Protein AF-Q8JGM0-F1 (afdb_monomer_lite)

pLDDT: mean 90.53, std 12.24, range [54.53, 98.5]

Radius of gyration: 19.77 Å; chains: 1; bounding box: 49×31×50 Å

Sequence (93 aa):
PIRAMVDGMKLTPNPEKPMIALSIGDPTVFGNLPTDEKVTQALKDAIDSNKYNGYAPSVGYQKSRDVVANFYSCPEAPLEAEDVLLTSGCSQA

Organism: Oncorhynchus mykiss (NCBI:txid8022)

Secondary structure (DSSP, 8-state):
-HHHHHTT------TTS-----S---TTTTSSSPPPHHHHHHHHHHHHTTTTSSPPPTT--HHHHHHHHHHH-BTTB---GGG----SSTTT-

Foldseek 3Di:
DLCCVVVPDPDPDDPVDDDDDPSDPPPPPVVPDDDDVVVVVVVVVVVVVVPPPDDAPQQGHQVVLQVVQVVPADPVRRGHSVNGGDDPDPVGD

Structure (mmCIF, N/CA/C/O backbone):
data_AF-Q8JGM0-F1
#
_entry.id   AF-Q8JGM0-F1
#
loop_
_atom_site.group_PDB
_atom_site.id
_atom_site.type_symbol
_atom_site.label_atom_id
_atom_site.label_alt_id
_atom_site.label_comp_id
_atom_site.label_asym_id
_atom_site.label_entity_id
_atom_site.label_seq_id
_atom_site.pdbx_PDB_ins_code
_atom_site.Cartn_x
_atom_site.Cartn_y
_atom_site.Cartn_z
_atom_site.occupancy
_atom_site.B_iso_or_equiv
_atom_site.auth_seq_id
_atom_site.auth_comp_id
_atom_site.auth_asym_id
_atom_site.auth_atom_id
_atom_site.pdbx_PDB_model_num
ATOM 1 N N . PRO A 1 1 ? 3.563 -17.956 -15.218 1.00 58.91 1 PRO A N 1
ATOM 2 C CA . PRO A 1 1 ? 3.830 -18.264 -16.648 1.00 58.91 1 PRO A CA 1
ATOM 3 C C . PRO A 1 1 ? 4.537 -17.125 -17.400 1.00 58.91 1 PRO A C 1
ATOM 5 O O . PRO A 1 1 ? 5.625 -17.355 -17.908 1.00 58.91 1 PRO A O 1
ATOM 8 N N . ILE A 1 2 ? 3.982 -15.901 -17.417 1.00 64.69 2 ILE A N 1
ATOM 9 C CA . ILE A 1 2 ? 4.582 -14.775 -18.161 1.00 64.69 2 ILE A CA 1
ATOM 10 C C . ILE A 1 2 ? 5.830 -14.177 -17.486 1.00 64.69 2 ILE A C 1
ATOM 12 O O . ILE A 1 2 ? 6.820 -13.957 -18.170 1.00 64.69 2 ILE A O 1
ATOM 16 N N . ARG A 1 3 ? 5.848 -14.023 -16.149 1.00 57.66 3 ARG A N 1
ATOM 17 C CA . ARG A 1 3 ? 7.038 -13.564 -15.392 1.00 57.66 3 ARG A CA 1
ATOM 18 C C . ARG A 1 3 ? 8.278 -14.416 -15.672 1.00 57.66 3 ARG A C 1
ATOM 20 O O . ARG A 1 3 ? 9.314 -13.880 -16.018 1.00 57.66 3 ARG A O 1
ATOM 27 N N . ALA A 1 4 ? 8.141 -15.743 -15.656 1.00 60.00 4 ALA A N 1
ATOM 28 C CA . ALA A 1 4 ? 9.249 -16.654 -15.961 1.00 60.00 4 ALA A CA 1
ATOM 29 C C . ALA A 1 4 ? 9.814 -16.486 -17.387 1.00 60.00 4 ALA A C 1
ATOM 31 O O . ALA A 1 4 ? 10.992 -16.744 -17.610 1.00 60.00 4 ALA A O 1
ATOM 32 N N . MET A 1 5 ? 8.990 -16.049 -18.347 1.00 59.69 5 MET A N 1
ATOM 33 C CA . MET A 1 5 ? 9.435 -15.765 -19.714 1.00 59.69 5 MET A CA 1
ATOM 34 C C . MET A 1 5 ? 10.041 -14.364 -19.844 1.00 59.69 5 MET A C 1
ATOM 36 O O . MET A 1 5 ? 11.068 -14.211 -20.496 1.00 59.69 5 MET A O 1
ATOM 40 N N . VAL A 1 6 ? 9.428 -13.349 -19.229 1.00 62.09 6 VAL A N 1
ATOM 41 C CA . VAL A 1 6 ? 9.867 -11.948 -19.329 1.00 62.09 6 VAL A CA 1
ATOM 42 C C . VAL A 1 6 ? 11.129 -11.686 -18.504 1.00 62.09 6 VAL A C 1
ATOM 44 O O . VAL A 1 6 ? 12.056 -11.074 -19.024 1.00 62.09 6 VAL A O 1
ATOM 47 N N . ASP A 1 7 ? 11.220 -12.226 -17.286 1.00 57.44 7 ASP A N 1
ATOM 48 C CA . ASP A 1 7 ? 12.396 -12.079 -16.411 1.00 57.44 7 ASP A CA 1
ATOM 49 C C . ASP A 1 7 ? 13.592 -12.918 -16.906 1.00 57.44 7 ASP A C 1
ATOM 51 O O . ASP A 1 7 ? 14.748 -12.586 -16.651 1.00 57.44 7 ASP A O 1
ATOM 55 N N . GLY A 1 8 ? 13.325 -14.012 -17.632 1.00 54.53 8 GLY A N 1
ATOM 56 C CA . GLY A 1 8 ? 14.343 -14.902 -18.204 1.00 54.53 8 GLY A CA 1
ATOM 57 C C . GLY A 1 8 ? 14.826 -14.510 -19.606 1.00 54.53 8 GLY A C 1
ATOM 58 O O . GLY A 1 8 ? 15.784 -15.101 -20.113 1.00 54.53 8 GLY A O 1
ATOM 59 N N . MET A 1 9 ? 14.184 -13.534 -20.257 1.00 57.91 9 MET A N 1
ATOM 60 C CA . MET A 1 9 ? 14.558 -13.099 -21.602 1.00 57.91 9 MET A CA 1
ATOM 61 C C . MET A 1 9 ? 15.860 -12.292 -21.566 1.00 57.91 9 MET A C 1
ATOM 63 O O . MET A 1 9 ? 15.875 -11.096 -21.283 1.00 57.91 9 MET A O 1
ATOM 67 N N . LYS A 1 10 ? 16.972 -12.935 -21.944 1.00 58.53 10 LYS A N 1
ATOM 68 C CA . LYS A 1 10 ? 18.199 -12.236 -22.351 1.00 58.53 10 LYS A CA 1
ATOM 69 C C . LYS A 1 10 ? 17.982 -11.597 -23.721 1.00 58.53 10 LYS A C 1
ATOM 71 O O . LYS A 1 10 ? 18.400 -12.130 -24.745 1.00 58.53 10 LYS A O 1
ATOM 76 N N . LEU A 1 11 ? 17.295 -10.463 -23.739 1.00 64.81 11 LEU A N 1
ATOM 77 C CA . LEU A 1 11 ? 17.217 -9.615 -24.920 1.00 64.81 11 LEU A CA 1
ATOM 78 C C . LEU A 1 11 ? 18.581 -8.951 -25.100 1.00 64.81 11 LEU A C 1
ATOM 80 O O . LEU A 1 11 ? 19.029 -8.207 -24.233 1.00 64.81 11 LEU A O 1
ATOM 84 N N . THR A 1 12 ? 19.253 -9.236 -26.211 1.00 76.00 12 THR A N 1
ATOM 85 C CA . THR A 1 12 ? 20.351 -8.393 -26.688 1.00 76.00 12 THR A CA 1
ATOM 86 C C . THR A 1 12 ? 19.703 -7.260 -27.482 1.00 76.00 12 THR A C 1
ATOM 88 O O . THR A 1 12 ? 19.267 -7.502 -28.611 1.00 76.00 12 THR A O 1
ATOM 91 N N . PRO A 1 13 ? 19.525 -6.056 -26.903 1.00 80.00 13 PRO A N 1
ATOM 92 C CA . PRO A 1 13 ? 18.944 -4.944 -27.637 1.00 80.00 13 PRO A CA 1
ATOM 93 C C . PRO A 1 13 ? 19.852 -4.570 -28.808 1.00 80.00 13 PRO A C 1
ATOM 95 O O . PRO A 1 13 ? 21.060 -4.814 -28.789 1.00 80.00 13 PRO A O 1
ATOM 98 N N . ASN A 1 14 ? 19.265 -3.967 -29.837 1.00 84.69 14 ASN A N 1
ATOM 99 C CA . ASN A 1 14 ? 20.049 -3.407 -30.928 1.00 84.69 14 ASN A CA 1
ATOM 100 C C . ASN A 1 14 ? 20.997 -2.326 -30.358 1.00 84.69 14 ASN A C 1
ATOM 102 O O . ASN A 1 14 ? 20.503 -1.393 -29.728 1.00 84.69 14 ASN A O 1
ATOM 106 N N . PRO A 1 15 ? 22.322 -2.410 -30.579 1.00 84.94 15 PRO A N 1
ATOM 107 C CA . PRO A 1 15 ? 23.278 -1.451 -30.025 1.00 84.94 15 PRO A CA 1
ATOM 108 C C . PRO A 1 15 ? 23.127 -0.030 -30.592 1.00 84.94 15 PRO A C 1
ATOM 110 O O . PRO A 1 15 ? 23.548 0.930 -29.956 1.00 84.94 15 PRO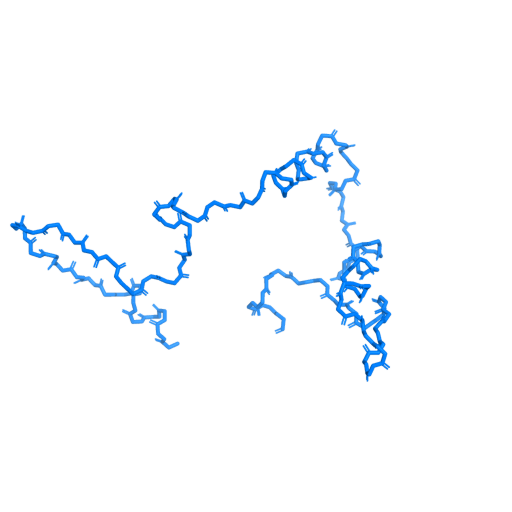 A O 1
ATOM 113 N N . GLU A 1 16 ? 22.514 0.123 -31.767 1.00 92.00 16 GLU A N 1
ATOM 114 C CA . GLU A 1 16 ? 22.299 1.410 -32.436 1.00 92.00 16 GLU A CA 1
ATOM 115 C C . GLU A 1 16 ? 20.980 2.089 -32.031 1.00 92.00 16 GLU A C 1
ATOM 117 O O . GLU A 1 16 ? 20.724 3.222 -32.442 1.00 92.00 16 GLU A O 1
ATOM 122 N N . LYS A 1 17 ? 20.108 1.417 -31.261 1.00 89.81 17 LYS A N 1
ATOM 123 C CA . LYS A 1 17 ? 18.791 1.949 -30.879 1.00 89.81 17 LYS A CA 1
ATOM 124 C C . LYS A 1 17 ? 18.530 1.815 -29.379 1.00 89.81 17 LYS A C 1
ATOM 126 O O . LYS A 1 17 ? 18.721 0.735 -28.824 1.00 89.81 17 LYS A O 1
ATOM 131 N N . PRO A 1 18 ? 18.007 2.863 -28.720 1.00 86.44 18 PRO A N 1
ATOM 132 C CA . PRO A 1 18 ? 17.608 2.756 -27.326 1.00 86.44 18 PRO A CA 1
ATOM 133 C C . PRO A 1 18 ? 16.477 1.732 -27.172 1.00 86.44 18 PRO A C 1
ATOM 135 O O . PRO A 1 18 ? 15.524 1.697 -27.954 1.00 86.44 18 PRO A O 1
ATOM 138 N N . MET A 1 19 ? 16.594 0.891 -26.147 1.00 86.94 19 MET A N 1
ATOM 139 C CA . MET A 1 19 ? 15.573 -0.089 -25.796 1.00 86.94 19 MET A CA 1
ATOM 140 C C . MET A 1 19 ? 14.361 0.615 -25.174 1.00 86.94 19 MET A C 1
ATOM 142 O O . MET A 1 19 ? 14.513 1.406 -24.247 1.00 86.94 19 MET A O 1
ATOM 146 N N . ILE A 1 20 ? 13.158 0.281 -25.645 1.00 87.81 20 ILE A N 1
ATOM 147 C CA . ILE A 1 20 ? 11.891 0.703 -25.033 1.00 87.81 20 ILE A CA 1
ATOM 148 C C . ILE A 1 20 ? 11.232 -0.542 -24.437 1.00 87.81 20 ILE A C 1
ATOM 150 O O . ILE A 1 20 ? 10.851 -1.459 -25.166 1.00 87.81 20 ILE A O 1
ATOM 154 N N . ALA A 1 21 ? 11.120 -0.596 -23.112 1.00 85.62 21 ALA A N 1
ATOM 155 C CA . ALA A 1 21 ? 10.557 -1.746 -22.413 1.00 85.62 21 ALA A CA 1
ATOM 156 C C . ALA A 1 21 ? 9.027 -1.628 -22.299 1.00 85.62 21 ALA A C 1
ATOM 158 O O . ALA A 1 21 ? 8.517 -0.912 -21.446 1.00 85.62 21 ALA A O 1
ATOM 159 N N . LEU A 1 22 ? 8.297 -2.349 -23.158 1.00 86.81 22 LEU A N 1
ATOM 160 C CA . LEU A 1 22 ? 6.822 -2.389 -23.164 1.00 86.81 22 LEU A CA 1
ATOM 161 C C . LEU A 1 22 ? 6.231 -3.608 -22.432 1.00 86.81 22 LEU A C 1
ATOM 163 O O . LEU A 1 22 ? 5.017 -3.733 -22.316 1.00 86.81 22 LEU A O 1
ATOM 167 N N . SER A 1 23 ? 7.076 -4.533 -21.972 1.00 84.12 23 SER A N 1
ATOM 168 C CA . SER A 1 23 ? 6.667 -5.786 -21.318 1.00 84.12 23 SER A CA 1
ATOM 169 C C . SER A 1 23 ? 6.647 -5.712 -19.790 1.00 84.12 23 SER A C 1
ATOM 171 O O . SER A 1 23 ? 6.257 -6.683 -19.141 1.00 84.12 23 SER A O 1
ATOM 173 N N . ILE A 1 24 ? 7.103 -4.601 -19.207 1.00 84.25 24 ILE A N 1
ATOM 174 C CA . ILE A 1 24 ? 7.182 -4.425 -17.758 1.00 84.25 24 ILE A CA 1
ATOM 175 C C . ILE A 1 24 ? 5.854 -3.860 -17.255 1.00 84.25 24 ILE A C 1
ATOM 177 O O . ILE A 1 24 ? 5.414 -2.807 -17.702 1.00 84.25 24 ILE A O 1
ATOM 181 N N . GLY A 1 25 ? 5.222 -4.575 -16.324 1.00 87.81 25 GLY A N 1
ATOM 182 C CA . GLY A 1 25 ? 3.958 -4.162 -15.704 1.00 87.81 25 GLY A CA 1
ATOM 183 C C . GLY A 1 25 ? 4.110 -3.316 -14.439 1.00 87.81 25 GLY A C 1
ATOM 184 O O . GLY A 1 25 ? 3.101 -2.950 -13.848 1.00 87.81 25 GLY A O 1
ATOM 185 N N . ASP A 1 26 ? 5.338 -3.042 -13.993 1.00 91.94 26 ASP A N 1
ATOM 186 C CA . ASP A 1 26 ? 5.591 -2.156 -12.855 1.00 91.94 26 ASP A CA 1
ATOM 187 C C . ASP A 1 26 ? 5.419 -0.685 -13.292 1.00 91.94 26 ASP A C 1
ATOM 189 O O . ASP A 1 26 ? 6.205 -0.199 -14.112 1.00 91.94 26 ASP A O 1
ATOM 193 N N . PRO A 1 27 ? 4.410 0.035 -12.764 1.00 92.62 27 PRO A N 1
ATOM 194 C CA . PRO A 1 27 ? 4.106 1.402 -13.181 1.00 92.62 27 PRO A CA 1
ATOM 195 C C . PRO A 1 27 ? 5.158 2.425 -12.725 1.00 92.62 27 PRO A C 1
ATOM 197 O O . PRO A 1 27 ? 5.175 3.545 -13.232 1.00 92.62 27 PRO A O 1
ATOM 200 N N . THR A 1 28 ? 6.031 2.072 -11.778 1.00 93.12 28 THR A N 1
ATOM 201 C CA . THR A 1 28 ? 6.987 3.005 -11.165 1.00 93.12 28 THR A CA 1
ATOM 202 C C . THR A 1 28 ? 8.313 3.111 -11.921 1.00 93.12 28 THR A C 1
ATOM 204 O O . THR A 1 28 ? 9.054 4.072 -11.719 1.00 93.12 28 THR A O 1
ATOM 207 N N . VAL A 1 29 ? 8.597 2.181 -12.841 1.00 90.69 29 VAL A N 1
ATOM 208 C CA . VAL A 1 29 ? 9.904 2.026 -13.516 1.00 90.69 29 VAL A CA 1
ATOM 209 C C . VAL A 1 29 ? 10.381 3.282 -14.239 1.00 90.69 29 VAL A C 1
ATOM 211 O O . VAL A 1 29 ? 11.576 3.569 -14.253 1.00 90.69 29 VAL A O 1
ATOM 214 N N . PHE A 1 30 ? 9.464 4.047 -14.827 1.00 90.94 30 PHE A N 1
ATOM 215 C CA . PHE A 1 30 ? 9.804 5.254 -15.584 1.00 90.94 30 PHE A CA 1
ATOM 216 C C . PHE A 1 30 ? 9.587 6.551 -14.788 1.00 90.94 30 PHE A C 1
ATOM 218 O O . PHE A 1 30 ? 9.836 7.635 -15.310 1.00 90.94 30 PHE A O 1
ATOM 225 N N . GLY A 1 31 ? 9.119 6.463 -13.536 1.00 91.31 31 GLY A N 1
ATOM 226 C CA . GLY A 1 31 ? 8.934 7.609 -12.636 1.00 91.31 31 GLY A CA 1
ATOM 227 C C . GLY A 1 31 ? 7.819 8.590 -13.023 1.00 91.31 31 GLY A C 1
ATOM 228 O O . GLY A 1 31 ? 7.600 9.573 -12.323 1.00 91.31 31 GLY A O 1
ATOM 229 N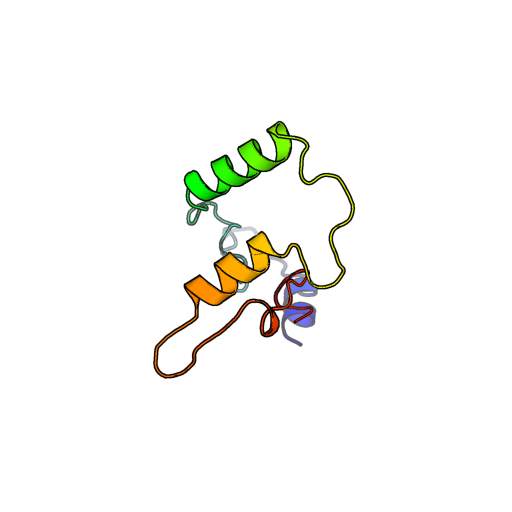 N . ASN A 1 32 ? 7.091 8.338 -14.109 1.00 94.12 32 ASN A N 1
ATOM 230 C CA . ASN A 1 32 ? 6.010 9.197 -14.598 1.00 94.12 32 ASN A CA 1
ATOM 231 C C . ASN A 1 32 ? 4.667 8.967 -13.880 1.00 94.12 32 ASN A C 1
ATOM 233 O O . ASN A 1 32 ? 3.738 9.746 -14.080 1.00 94.12 32 ASN A O 1
ATOM 237 N N . LEU A 1 33 ? 4.559 7.914 -13.066 1.00 95.38 33 LEU A N 1
ATOM 238 C CA . LEU A 1 33 ? 3.386 7.596 -12.246 1.00 95.38 33 LEU A CA 1
ATOM 239 C C . LEU A 1 33 ? 3.790 7.460 -10.766 1.00 95.38 33 LEU A C 1
ATOM 241 O O . LEU A 1 33 ? 3.825 6.346 -10.237 1.00 95.38 33 LEU A O 1
ATOM 245 N N . PRO A 1 34 ? 4.152 8.567 -10.089 1.00 95.75 34 PRO A N 1
ATOM 246 C CA . PRO A 1 34 ? 4.456 8.534 -8.665 1.00 95.75 34 PRO A CA 1
ATOM 247 C C . PRO A 1 34 ? 3.187 8.305 -7.831 1.00 95.75 34 PRO A C 1
ATOM 249 O O . PRO A 1 34 ? 2.070 8.596 -8.261 1.00 95.75 34 PRO A O 1
ATOM 252 N N . THR A 1 35 ? 3.369 7.816 -6.605 1.00 97.06 35 THR A N 1
ATOM 253 C CA . THR A 1 35 ? 2.288 7.781 -5.611 1.00 97.06 35 THR A CA 1
ATOM 254 C C . THR A 1 35 ? 1.911 9.195 -5.159 1.00 97.06 35 THR A C 1
ATOM 256 O O . THR A 1 35 ? 2.732 10.110 -5.208 1.00 97.06 35 THR A O 1
ATOM 259 N N . ASP A 1 36 ? 0.689 9.361 -4.653 1.00 98.00 36 ASP A N 1
ATOM 260 C CA . ASP A 1 36 ? 0.248 10.609 -4.024 1.00 98.00 36 ASP A CA 1
ATOM 261 C C . ASP A 1 36 ? 1.097 10.942 -2.778 1.00 98.00 36 ASP A C 1
ATOM 263 O O . ASP A 1 36 ? 1.464 10.056 -1.993 1.00 98.00 36 ASP A O 1
ATOM 267 N N . GLU A 1 37 ? 1.401 12.226 -2.576 1.00 97.94 37 GLU A N 1
ATOM 268 C CA . GLU A 1 37 ? 2.224 12.706 -1.459 1.00 97.94 37 GLU A CA 1
ATOM 269 C C . GLU A 1 37 ? 1.626 12.351 -0.092 1.00 97.94 37 GLU A C 1
ATOM 271 O O . GLU A 1 37 ? 2.369 12.053 0.846 1.00 97.94 37 GLU A O 1
ATOM 276 N N . LYS A 1 38 ? 0.292 12.299 0.028 1.00 98.19 38 LYS A N 1
ATOM 277 C CA . LYS A 1 38 ? -0.395 11.936 1.275 1.00 98.19 38 LYS A CA 1
ATOM 278 C C . LYS A 1 38 ? -0.108 10.499 1.689 1.00 98.19 38 LYS A C 1
ATOM 280 O O . LYS A 1 38 ? -0.003 10.229 2.882 1.00 98.19 38 LYS A O 1
ATOM 285 N N . VAL A 1 39 ? 0.061 9.589 0.727 1.00 97.88 39 VAL A N 1
ATOM 286 C CA . VAL A 1 39 ? 0.441 8.192 1.002 1.00 97.88 39 VAL A CA 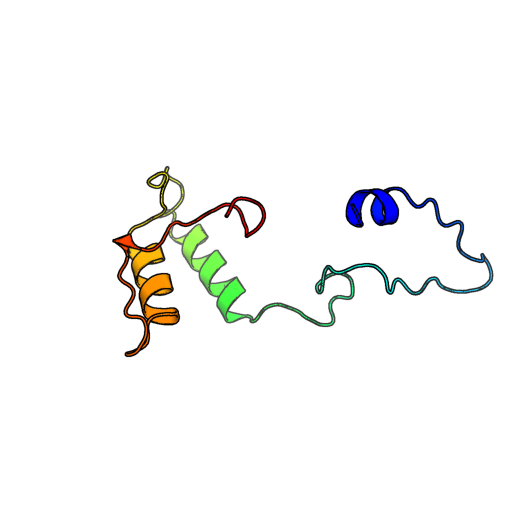1
ATOM 287 C C . VAL A 1 39 ? 1.842 8.148 1.607 1.00 97.88 39 VAL A C 1
ATOM 289 O O . VAL A 1 39 ? 2.073 7.481 2.614 1.00 97.88 39 VAL A O 1
ATOM 292 N N . THR A 1 40 ? 2.767 8.920 1.033 1.00 98.25 40 THR A N 1
ATOM 293 C CA . THR A 1 40 ? 4.141 9.020 1.539 1.00 98.25 40 THR A CA 1
ATOM 294 C C . THR A 1 40 ? 4.173 9.640 2.935 1.00 98.25 40 THR A C 1
ATOM 296 O O . THR A 1 40 ? 4.889 9.152 3.808 1.00 98.25 40 THR A O 1
ATOM 299 N N . GLN A 1 41 ? 3.387 10.694 3.167 1.00 98.50 41 GLN A N 1
ATOM 300 C CA . GLN A 1 41 ? 3.319 11.351 4.468 1.00 98.50 41 GLN A CA 1
ATOM 301 C C . GLN 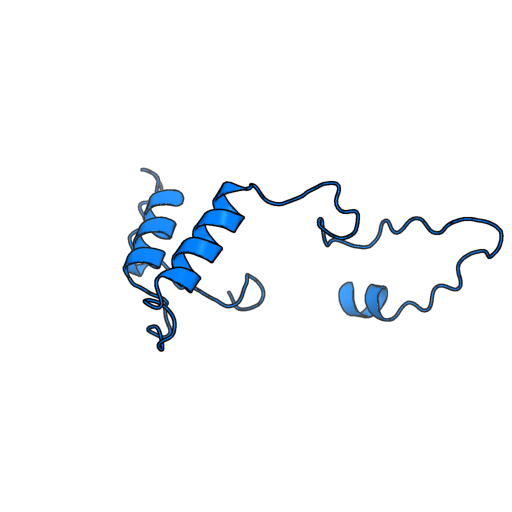A 1 41 ? 2.723 10.434 5.544 1.00 98.50 41 GLN A C 1
ATOM 303 O O . GLN A 1 41 ? 3.303 10.321 6.617 1.00 98.50 41 GLN A O 1
ATOM 308 N N . ALA A 1 42 ? 1.647 9.704 5.243 1.00 98.00 42 ALA A N 1
ATOM 309 C CA . ALA A 1 42 ? 1.043 8.766 6.190 1.00 98.00 42 ALA A CA 1
ATOM 310 C C . ALA A 1 42 ? 2.023 7.665 6.638 1.00 98.00 42 ALA A C 1
ATOM 312 O O . ALA A 1 42 ? 2.022 7.272 7.806 1.00 98.00 42 ALA A O 1
ATOM 313 N N . LEU A 1 43 ? 2.888 7.189 5.734 1.00 98.00 43 LEU A N 1
ATOM 314 C CA . LEU A 1 43 ? 3.927 6.218 6.080 1.00 98.00 43 LEU A CA 1
ATOM 315 C C . LEU A 1 43 ? 4.992 6.826 7.004 1.00 98.00 43 LEU A C 1
ATOM 317 O O . LEU A 1 43 ? 5.380 6.185 7.980 1.00 98.00 43 LEU A O 1
ATOM 321 N N . LYS A 1 44 ? 5.434 8.060 6.725 1.00 98.44 44 LYS A N 1
ATOM 322 C CA . LYS A 1 44 ? 6.367 8.792 7.598 1.00 98.44 44 LYS A CA 1
ATOM 323 C C . LYS A 1 44 ? 5.779 8.972 8.992 1.00 98.44 44 LYS A C 1
ATOM 325 O O . LYS A 1 44 ? 6.406 8.565 9.961 1.00 98.44 44 LYS A O 1
ATOM 330 N N . ASP A 1 45 ? 4.544 9.455 9.081 1.00 98.44 45 ASP A N 1
ATOM 331 C CA . ASP A 1 45 ? 3.858 9.670 10.356 1.00 98.44 45 ASP A CA 1
ATOM 332 C C . ASP A 1 45 ? 3.732 8.363 11.159 1.00 98.44 45 ASP A C 1
ATOM 334 O O . ASP A 1 45 ? 3.916 8.346 12.378 1.00 98.44 45 ASP A O 1
ATOM 338 N N . ALA A 1 46 ? 3.448 7.241 10.486 1.00 97.62 46 ALA A N 1
ATOM 339 C CA . ALA A 1 46 ? 3.379 5.932 11.127 1.00 97.62 46 ALA A CA 1
ATOM 340 C C . ALA A 1 46 ? 4.739 5.499 11.704 1.00 97.62 46 ALA A C 1
ATOM 342 O O . ALA A 1 46 ? 4.786 5.058 12.857 1.00 97.62 46 ALA A O 1
ATOM 343 N N . ILE A 1 47 ? 5.825 5.668 10.943 1.00 97.94 47 ILE A N 1
ATOM 344 C CA . ILE A 1 47 ? 7.198 5.361 11.372 1.00 97.94 47 ILE A CA 1
ATOM 345 C C . ILE A 1 47 ? 7.611 6.271 12.535 1.00 97.94 47 ILE A C 1
ATOM 347 O O . ILE A 1 47 ? 8.003 5.777 13.593 1.00 97.94 47 ILE A O 1
ATOM 351 N N . ASP A 1 48 ? 7.443 7.584 12.380 1.00 98.31 48 ASP A N 1
ATOM 352 C CA . ASP A 1 48 ? 7.822 8.594 13.372 1.00 98.31 48 ASP A CA 1
ATOM 353 C C . ASP A 1 48 ? 7.063 8.399 14.694 1.00 98.31 48 ASP A C 1
ATOM 355 O O . ASP A 1 48 ? 7.599 8.631 15.782 1.00 98.31 48 ASP A O 1
ATOM 359 N N . SER A 1 49 ? 5.828 7.887 14.632 1.00 97.81 49 SER A N 1
ATOM 360 C CA . SER A 1 49 ? 5.039 7.589 15.828 1.00 97.81 49 SER A CA 1
ATOM 361 C C . SER A 1 49 ? 5.608 6.460 16.691 1.00 97.81 49 SER A C 1
ATOM 363 O O . SER A 1 49 ? 5.279 6.395 17.876 1.00 97.81 49 SER A O 1
ATOM 365 N N . ASN A 1 50 ? 6.409 5.551 16.119 1.00 96.56 50 ASN A N 1
ATOM 366 C CA . ASN A 1 50 ? 6.904 4.323 16.755 1.00 96.56 50 ASN A CA 1
ATOM 367 C C . ASN A 1 50 ? 5.813 3.380 17.311 1.00 96.56 50 ASN A C 1
ATOM 369 O O . ASN A 1 50 ? 6.110 2.441 18.051 1.00 96.56 50 ASN A O 1
ATOM 373 N N . LYS A 1 51 ? 4.537 3.591 16.961 1.00 96.56 51 LYS A N 1
ATOM 374 C CA . LYS A 1 51 ? 3.401 2.822 17.506 1.00 96.56 51 LYS A CA 1
ATOM 375 C C . LYS A 1 51 ? 3.155 1.492 16.799 1.00 96.56 51 LYS A C 1
ATOM 377 O O . LYS A 1 51 ? 2.442 0.650 17.336 1.00 96.56 51 LYS A O 1
ATOM 382 N N . TYR A 1 52 ? 3.730 1.305 15.614 1.00 96.25 52 TYR A N 1
ATOM 383 C CA . TYR A 1 52 ? 3.417 0.189 14.714 1.00 96.25 52 TYR A CA 1
ATOM 384 C C . TYR A 1 52 ? 4.619 -0.733 14.459 1.00 96.25 52 TYR A C 1
ATOM 386 O O . TYR A 1 52 ? 4.642 -1.466 13.478 1.00 96.25 52 TYR A O 1
ATOM 394 N N . ASN A 1 53 ? 5.620 -0.702 15.346 1.00 95.75 53 ASN A N 1
ATOM 395 C CA . ASN A 1 53 ? 6.858 -1.478 15.197 1.00 95.75 53 ASN A CA 1
ATOM 396 C C . ASN A 1 53 ? 6.765 -2.888 15.816 1.00 95.75 53 ASN A C 1
ATOM 398 O O . ASN A 1 53 ? 7.661 -3.708 15.629 1.00 95.75 53 ASN A O 1
ATOM 402 N N . GLY A 1 54 ? 5.718 -3.161 16.602 1.00 96.00 54 GLY A N 1
ATOM 403 C CA . GLY A 1 54 ? 5.471 -4.470 17.209 1.00 96.00 54 GLY A CA 1
ATOM 404 C C . GLY A 1 54 ? 4.705 -5.416 16.283 1.00 96.00 54 GLY A C 1
ATOM 405 O O . GLY A 1 54 ? 4.188 -5.012 15.245 1.00 96.00 54 GLY A O 1
ATOM 406 N N . TYR A 1 55 ? 4.574 -6.679 16.688 1.00 97.00 55 TYR A N 1
ATOM 407 C CA . TYR A 1 55 ? 3.766 -7.640 15.939 1.00 97.00 55 TYR A CA 1
ATOM 408 C C . TYR A 1 55 ? 2.284 -7.251 15.928 1.00 97.00 55 TYR A C 1
ATOM 410 O O . TYR A 1 55 ? 1.690 -6.950 16.966 1.00 97.00 55 TYR A O 1
ATOM 418 N N . ALA A 1 56 ? 1.686 -7.293 14.741 1.00 96.00 56 ALA A N 1
ATOM 419 C CA . ALA A 1 56 ? 0.244 -7.242 14.559 1.00 96.00 56 ALA A CA 1
ATOM 420 C C . ALA A 1 56 ? -0.369 -8.649 14.714 1.00 96.00 56 ALA A C 1
ATOM 422 O O . ALA A 1 56 ? 0.343 -9.650 14.576 1.00 96.00 56 ALA A O 1
ATOM 423 N N . PRO A 1 57 ? -1.691 -8.760 14.944 1.00 96.62 57 PRO A N 1
ATOM 424 C CA . PRO A 1 57 ? -2.411 -10.009 14.708 1.00 96.62 57 PRO A CA 1
ATOM 425 C C . PRO A 1 57 ? -2.154 -10.525 13.286 1.00 96.62 57 PRO A C 1
ATOM 427 O O . PRO A 1 57 ? -2.012 -9.726 12.361 1.00 96.62 57 PRO A O 1
ATOM 430 N N . SER A 1 58 ? -2.151 -11.84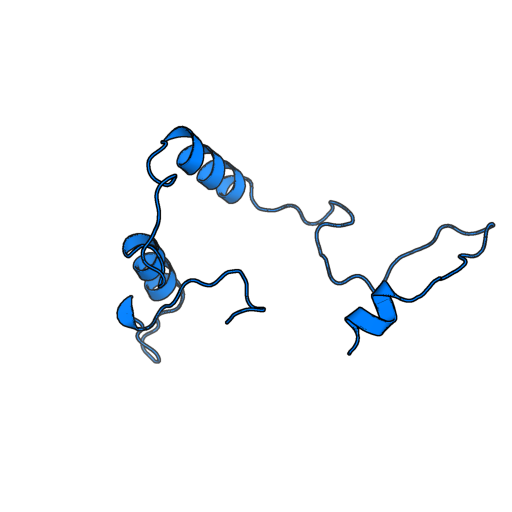7 13.087 1.00 96.50 58 SER A N 1
ATOM 431 C CA . SER A 1 58 ? -1.887 -12.465 11.771 1.00 96.50 58 SER A CA 1
ATOM 432 C C . SER A 1 58 ? -2.867 -12.030 10.676 1.00 96.50 58 SER A C 1
ATOM 434 O O . SER A 1 58 ? -2.535 -12.087 9.499 1.00 96.50 58 SER A O 1
ATOM 436 N N . VAL A 1 59 ? -4.058 -11.582 11.073 1.00 96.75 59 VAL A N 1
ATOM 437 C CA . VAL A 1 59 ? -5.120 -11.074 10.195 1.00 96.75 59 VAL A CA 1
ATOM 438 C C . VAL A 1 59 ? -4.999 -9.573 9.886 1.00 96.75 59 VAL A C 1
ATOM 440 O O . VAL A 1 59 ? -5.725 -9.060 9.037 1.00 96.75 59 VAL A O 1
ATOM 443 N N . GLY A 1 60 ? -4.095 -8.858 10.566 1.00 97.00 60 GLY A N 1
ATOM 444 C CA . GLY A 1 60 ? -3.931 -7.405 10.499 1.00 97.00 60 GLY A CA 1
ATOM 445 C C . GLY A 1 60 ? -4.452 -6.658 11.735 1.00 97.00 60 GLY A C 1
ATOM 446 O O . GLY A 1 60 ? -5.184 -7.198 12.565 1.00 97.00 60 GLY A O 1
ATOM 447 N N . TYR A 1 61 ? -4.069 -5.384 11.877 1.00 97.69 61 TYR A N 1
ATOM 448 C CA . TYR A 1 61 ? -4.590 -4.518 12.941 1.00 97.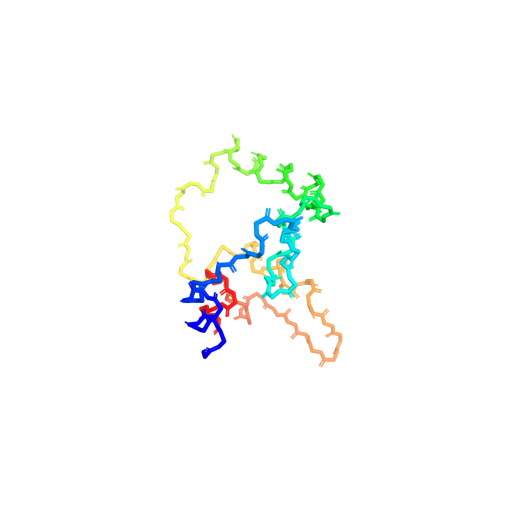69 61 TYR A CA 1
ATOM 449 C C . TYR A 1 61 ? -6.084 -4.236 12.746 1.00 97.69 61 TYR A C 1
ATOM 451 O O . TYR A 1 61 ? -6.506 -3.924 11.635 1.00 97.69 61 TYR A O 1
ATOM 459 N N . GLN A 1 62 ? -6.861 -4.247 13.836 1.00 97.69 62 GLN A N 1
ATOM 460 C CA . GLN A 1 62 ? -8.305 -3.969 13.803 1.00 97.69 62 GLN A CA 1
ATOM 461 C C . GLN A 1 62 ? -8.628 -2.675 13.047 1.00 97.69 62 GLN A C 1
ATOM 463 O O . GLN A 1 62 ? -9.305 -2.722 12.031 1.00 97.69 62 GLN A O 1
ATOM 468 N N . LYS A 1 63 ? -8.023 -1.553 13.459 1.00 97.19 63 LYS A N 1
ATOM 469 C CA . LYS A 1 63 ? -8.240 -0.241 12.826 1.00 97.19 63 LYS A CA 1
ATOM 470 C C . LYS A 1 63 ? -7.946 -0.238 11.328 1.00 97.19 63 LYS A C 1
ATOM 472 O O . LYS A 1 63 ? -8.604 0.464 10.573 1.00 97.19 63 LYS A O 1
ATOM 477 N N . SER A 1 64 ? -6.936 -0.990 10.897 1.00 97.31 64 SER A N 1
ATOM 478 C CA . SER A 1 64 ? -6.582 -1.083 9.481 1.00 97.31 64 SER A CA 1
ATOM 479 C C . SER A 1 64 ? -7.633 -1.873 8.700 1.00 97.31 64 SER A C 1
ATOM 481 O O . SER A 1 64 ? -7.984 -1.474 7.594 1.00 97.31 64 SER A O 1
ATOM 483 N N . ARG A 1 65 ? -8.171 -2.950 9.283 1.00 98.31 65 ARG A N 1
ATOM 484 C CA . ARG A 1 65 ? -9.271 -3.723 8.694 1.00 98.31 65 ARG A CA 1
ATOM 485 C C . ARG A 1 65 ? -10.567 -2.922 8.631 1.00 98.31 65 ARG A C 1
ATOM 487 O O . ARG A 1 65 ? -11.186 -2.908 7.575 1.00 98.31 65 ARG A O 1
ATOM 494 N N . ASP A 1 66 ? -10.905 -2.187 9.693 1.00 98.25 66 ASP A N 1
ATOM 495 C CA . ASP A 1 66 ? -12.084 -1.309 9.734 1.00 98.25 66 ASP A CA 1
ATOM 496 C C . ASP A 1 66 ? -12.064 -0.306 8.567 1.00 98.25 66 ASP A C 1
ATOM 498 O O . ASP A 1 66 ? -13.068 -0.086 7.896 1.00 98.25 66 ASP A O 1
ATOM 502 N N . VAL A 1 67 ? -10.906 0.304 8.290 1.00 98.00 67 VAL A N 1
ATOM 503 C CA . VAL A 1 67 ? -10.764 1.278 7.196 1.00 98.00 67 VAL A CA 1
ATOM 504 C C . VAL A 1 67 ? -10.951 0.623 5.826 1.00 98.00 67 VAL A C 1
ATOM 506 O O . VAL A 1 67 ? -11.604 1.209 4.967 1.00 98.00 67 VAL A O 1
ATOM 509 N N . VAL A 1 68 ? -10.409 -0.580 5.616 1.00 97.88 68 VAL A N 1
ATOM 510 C CA . VAL A 1 68 ? -10.568 -1.313 4.348 1.00 97.88 68 VAL A CA 1
ATOM 511 C C . VAL A 1 68 ? -12.017 -1.755 4.147 1.00 97.88 68 VAL A C 1
ATOM 513 O O . VAL A 1 68 ? -12.552 -1.546 3.062 1.00 97.88 68 VAL A O 1
ATOM 516 N N . ALA A 1 69 ? -12.661 -2.299 5.183 1.00 98.12 69 ALA A N 1
ATOM 517 C CA . ALA A 1 69 ? -14.074 -2.668 5.144 1.00 98.12 69 ALA A CA 1
ATOM 518 C C . ALA A 1 69 ? -14.933 -1.452 4.772 1.00 98.12 69 ALA A C 1
ATOM 520 O O . ALA A 1 69 ? -15.643 -1.485 3.773 1.00 98.12 69 ALA A O 1
ATOM 521 N N . ASN A 1 70 ? -14.759 -0.329 5.475 1.00 98.00 70 ASN A N 1
ATOM 522 C CA . ASN A 1 70 ? -15.485 0.913 5.199 1.00 98.00 70 ASN A CA 1
ATOM 523 C C . ASN A 1 70 ? -15.242 1.474 3.790 1.00 98.00 70 ASN A C 1
ATOM 525 O O . ASN A 1 70 ? -16.132 2.100 3.224 1.00 98.00 70 ASN A O 1
ATOM 529 N N . PHE A 1 71 ? -14.047 1.284 3.226 1.00 98.12 71 PHE A N 1
ATOM 530 C CA . PHE A 1 71 ? -13.725 1.779 1.888 1.00 98.12 71 PHE A CA 1
ATOM 531 C C . PHE A 1 71 ? -14.441 0.996 0.777 1.00 98.12 71 PHE A C 1
ATOM 533 O O . PHE A 1 71 ? -14.804 1.585 -0.239 1.00 98.12 71 PHE A O 1
ATOM 540 N N . TYR A 1 72 ? -14.636 -0.313 0.960 1.00 97.81 72 TYR A N 1
ATOM 541 C CA . TYR A 1 72 ? -15.251 -1.190 -0.043 1.00 97.81 72 TYR A CA 1
ATOM 542 C C . TYR A 1 72 ? -16.715 -1.549 0.246 1.00 97.81 72 TYR A C 1
ATOM 544 O O . TYR A 1 72 ? -17.383 -2.080 -0.638 1.00 97.81 72 TYR A O 1
ATOM 552 N N . SER A 1 73 ? -17.213 -1.271 1.452 1.00 97.56 73 SER A N 1
ATOM 553 C CA . SER A 1 73 ? -18.595 -1.539 1.856 1.00 97.56 73 SER A CA 1
ATOM 554 C C . SER A 1 73 ? -19.577 -0.689 1.046 1.00 97.56 73 SER A C 1
ATOM 556 O O . SER A 1 73 ? -19.405 0.524 0.897 1.00 97.56 73 SER A O 1
ATOM 558 N N . CYS A 1 74 ? -20.634 -1.318 0.536 1.00 96.75 74 CYS A N 1
ATOM 559 C CA . CYS A 1 74 ? -21.753 -0.642 -0.115 1.00 96.75 74 CYS A CA 1
ATOM 560 C C . CYS A 1 74 ? -23.084 -1.303 0.288 1.00 96.75 74 CYS A C 1
ATOM 562 O O . CYS A 1 74 ? -23.074 -2.420 0.803 1.00 96.75 74 CYS A O 1
ATOM 564 N N . PRO A 1 75 ? -24.247 -0.657 0.077 1.00 96.50 75 PRO A N 1
ATOM 565 C CA . PRO A 1 75 ? -25.539 -1.216 0.492 1.00 96.50 75 PRO A CA 1
ATOM 566 C C . PRO A 1 75 ? -25.833 -2.624 -0.050 1.00 96.50 75 PRO A C 1
ATOM 568 O O . PRO A 1 75 ? -26.521 -3.406 0.600 1.00 96.50 75 PRO A O 1
ATOM 571 N N . GLU A 1 76 ? -25.316 -2.954 -1.232 1.00 97.81 76 GLU A N 1
ATOM 572 C CA . GLU A 1 76 ? -25.476 -4.254 -1.887 1.00 97.81 76 GLU A CA 1
ATOM 573 C C . GLU A 1 76 ? -24.532 -5.331 -1.332 1.00 97.81 76 GLU A C 1
ATOM 575 O O . GLU A 1 76 ? -24.821 -6.522 -1.450 1.00 97.81 76 GLU A O 1
ATOM 580 N N . ALA A 1 77 ? -23.411 -4.918 -0.740 1.00 96.81 77 ALA A N 1
ATOM 581 C CA . ALA A 1 77 ? -22.383 -5.779 -0.171 1.00 96.81 77 ALA A CA 1
ATOM 582 C C . ALA A 1 77 ? -21.790 -5.104 1.080 1.00 96.81 77 ALA A C 1
ATOM 584 O O . ALA A 1 77 ? -20.704 -4.516 1.010 1.00 96.81 77 ALA A O 1
ATOM 585 N N . PRO A 1 78 ? -22.513 -5.130 2.216 1.00 96.81 78 PRO A N 1
ATOM 586 C CA . PRO A 1 78 ? -21.996 -4.578 3.457 1.00 96.81 78 PRO A CA 1
ATOM 587 C C . PRO A 1 78 ? -20.801 -5.414 3.918 1.00 96.81 78 PRO A C 1
ATOM 589 O O . PRO A 1 78 ? -20.871 -6.643 3.930 1.00 96.81 78 PRO A O 1
ATOM 592 N N . LEU A 1 79 ? -19.715 -4.737 4.280 1.00 98.12 79 LEU A N 1
ATOM 593 C CA . LEU A 1 79 ? -18.505 -5.354 4.812 1.00 98.12 79 LEU A CA 1
ATOM 594 C C . LEU A 1 79 ? -18.226 -4.827 6.211 1.00 98.12 79 LEU A C 1
ATOM 596 O O . LEU A 1 79 ? -18.260 -3.614 6.432 1.00 98.12 79 LEU A O 1
ATOM 600 N N . GLU A 1 80 ? -17.867 -5.740 7.104 1.00 97.81 80 GLU A N 1
ATOM 601 C CA . GLU A 1 80 ? -17.327 -5.434 8.422 1.00 97.81 80 GLU A CA 1
ATOM 602 C C . GLU A 1 80 ? -15.852 -5.860 8.495 1.00 97.81 80 GLU A C 1
ATOM 604 O O . GLU A 1 80 ? -15.294 -6.498 7.597 1.00 97.81 80 GLU A O 1
ATOM 609 N N . ALA A 1 81 ? -15.164 -5.486 9.568 1.00 97.62 81 ALA A N 1
ATOM 610 C CA . ALA A 1 81 ? -13.738 -5.773 9.712 1.00 97.62 81 ALA A CA 1
ATOM 611 C C . ALA A 1 81 ? -13.419 -7.271 9.853 1.00 97.62 81 ALA A C 1
ATOM 613 O O . ALA A 1 81 ? -12.290 -7.700 9.594 1.00 97.62 81 ALA A O 1
ATOM 614 N N . GLU A 1 82 ? -14.401 -8.065 10.273 1.00 97.56 82 GLU A N 1
ATOM 615 C CA . GLU A 1 82 ? -14.347 -9.522 10.349 1.00 97.56 82 GLU A CA 1
ATOM 616 C C . GLU A 1 82 ? -14.245 -10.169 8.960 1.00 97.56 82 GLU A C 1
ATOM 618 O O . GLU A 1 82 ? -13.648 -11.239 8.842 1.00 97.56 82 GLU A O 1
ATOM 623 N N . ASP A 1 83 ? -14.736 -9.491 7.919 1.00 97.56 83 ASP A N 1
ATOM 624 C CA . ASP A 1 83 ? -14.693 -9.947 6.525 1.00 97.56 83 ASP A CA 1
ATOM 625 C C . ASP A 1 83 ? -13.359 -9.611 5.830 1.00 97.56 83 ASP A C 1
ATOM 627 O O . ASP A 1 83 ? -13.137 -9.967 4.671 1.00 97.56 83 ASP A O 1
ATOM 631 N N . VAL A 1 84 ? -12.445 -8.922 6.525 1.00 98.12 84 VAL A N 1
ATOM 632 C CA . VAL A 1 84 ? -11.185 -8.419 5.966 1.00 98.12 84 VAL A CA 1
ATOM 633 C C . VAL A 1 84 ? -9.976 -9.134 6.570 1.00 98.12 84 VAL A C 1
ATOM 635 O O . VAL A 1 84 ? -9.810 -9.233 7.788 1.00 98.12 84 VAL A O 1
ATOM 638 N N . LEU A 1 85 ? -9.055 -9.553 5.698 1.00 97.94 85 LEU A N 1
ATOM 639 C CA . LEU A 1 85 ? -7.725 -10.050 6.050 1.00 97.94 85 LEU A CA 1
ATOM 640 C C . LEU A 1 85 ? -6.661 -9.210 5.338 1.00 97.94 85 LEU A C 1
ATOM 642 O O . LEU A 1 85 ? -6.705 -9.048 4.120 1.00 97.94 85 LEU A O 1
ATOM 646 N N . LEU A 1 86 ? -5.687 -8.686 6.087 1.00 98.12 86 LEU A N 1
ATOM 647 C CA . LEU A 1 86 ? -4.548 -7.976 5.504 1.00 98.12 86 LEU A CA 1
ATOM 648 C C . LEU A 1 86 ? -3.429 -8.963 5.168 1.00 98.12 86 LEU A C 1
ATOM 650 O O . LEU A 1 86 ? -2.946 -9.683 6.039 1.00 98.12 86 LEU A O 1
ATOM 654 N N . THR A 1 87 ? -2.999 -8.971 3.909 1.00 97.88 87 THR A N 1
ATOM 655 C CA . THR A 1 87 ? -1.981 -9.892 3.387 1.00 97.88 87 THR A CA 1
ATOM 656 C C . THR A 1 87 ? -0.776 -9.139 2.818 1.00 97.88 87 THR A C 1
ATOM 658 O O . THR A 1 87 ? -0.818 -7.934 2.560 1.00 97.88 87 THR A O 1
ATOM 661 N N . SER A 1 88 ? 0.334 -9.850 2.621 1.00 96.75 88 SER A N 1
ATOM 662 C CA . SER A 1 88 ? 1.568 -9.356 2.003 1.00 96.75 88 SER A CA 1
ATOM 663 C C . SER A 1 88 ? 1.417 -9.267 0.479 1.00 96.75 88 SER A C 1
ATOM 665 O O . SER A 1 88 ? 2.026 -10.003 -0.299 1.00 96.75 88 SER A O 1
ATOM 667 N N . GLY A 1 89 ? 0.550 -8.350 0.055 1.00 95.19 89 GLY A N 1
ATOM 668 C CA . GLY A 1 89 ? 0.207 -8.120 -1.341 1.00 95.19 89 GLY A CA 1
ATOM 669 C C . GLY A 1 89 ? -0.760 -9.156 -1.918 1.00 95.19 89 GLY A C 1
ATOM 670 O O . GLY A 1 89 ? -0.944 -10.256 -1.403 1.00 95.19 89 GLY A O 1
ATOM 671 N N . CYS A 1 90 ? -1.342 -8.813 -3.069 1.00 93.88 90 CYS A N 1
ATOM 672 C CA . CYS A 1 90 ? -2.343 -9.639 -3.756 1.00 93.88 90 CYS A CA 1
ATOM 673 C C . CYS A 1 90 ? -1.818 -11.027 -4.176 1.00 93.88 90 CYS A C 1
ATOM 675 O O . CYS A 1 90 ? -2.603 -11.923 -4.440 1.00 93.88 90 CYS A O 1
ATOM 677 N N . SER A 1 91 ? -0.497 -11.239 -4.197 1.00 91.19 91 SER A N 1
ATOM 678 C CA . SER A 1 91 ? 0.071 -12.567 -4.475 1.00 91.19 91 SER A CA 1
ATOM 679 C C . SER A 1 91 ? -0.169 -13.580 -3.346 1.00 91.19 91 SER A C 1
ATOM 681 O O . SER A 1 91 ? -0.104 -14.774 -3.612 1.00 91.19 91 SER A O 1
ATOM 683 N N . GLN A 1 92 ? -0.395 -13.123 -2.106 1.00 95.19 92 GLN A N 1
ATOM 684 C CA . GLN A 1 92 ? -0.719 -13.986 -0.961 1.00 95.19 92 GLN A CA 1
ATOM 685 C C . GLN A 1 92 ? -2.234 -14.165 -0.753 1.00 95.19 92 GLN A C 1
ATOM 687 O O . GLN A 1 92 ? -2.628 -15.122 -0.088 1.00 95.19 92 GLN A O 1
ATOM 692 N N . ALA A 1 93 ? -3.042 -13.217 -1.238 1.00 89.38 93 ALA A N 1
ATOM 693 C CA . ALA A 1 93 ? -4.490 -13.169 -1.025 1.00 89.38 93 ALA A CA 1
ATOM 694 C C . ALA A 1 93 ? -5.258 -14.329 -1.687 1.00 89.38 93 ALA A C 1
ATOM 696 O O . ALA A 1 93 ? -4.652 -15.097 -2.469 1.00 89.38 93 ALA A O 1
#

InterPro domains:
  IPR004839 Aminotransferase, class I/classII, large domain [PF00155] (18-92)
  IPR015422 Pyridoxal phosphate-dependent transferase, small domain [G3DSA:3.90.1150.10] (1-87)
  IPR015424 Pyridoxal phosphate-dependent transferase [SSF53383] (2-93)